Protein AF-A0A1J5PZE8-F1 (afdb_monomer)

Mean predicted aligned error: 8.24 Å

Structure (mmCIF, N/CA/C/O backbone):
data_AF-A0A1J5PZE8-F1
#
_entry.id   AF-A0A1J5PZE8-F1
#
loop_
_atom_site.group_PDB
_atom_site.id
_atom_site.type_symbol
_atom_site.label_atom_id
_atom_site.label_alt_id
_atom_site.label_comp_id
_atom_site.label_asym_id
_atom_site.label_entity_id
_atom_site.label_seq_id
_atom_site.pdbx_PDB_ins_code
_atom_site.Cartn_x
_atom_site.Cartn_y
_atom_site.Cartn_z
_atom_site.occupancy
_atom_site.B_iso_or_equiv
_atom_site.auth_seq_id
_atom_site.auth_comp_id
_atom_site.auth_asym_id
_atom_site.auth_atom_id
_atom_site.pdbx_PDB_model_num
ATOM 1 N N . MET A 1 1 ? 16.716 1.222 0.181 1.00 62.28 1 MET A N 1
ATOM 2 C CA . MET A 1 1 ? 16.016 2.113 1.130 1.00 62.28 1 MET A CA 1
ATOM 3 C C . MET A 1 1 ? 14.532 1.882 0.918 1.00 62.28 1 MET A C 1
ATOM 5 O O . MET A 1 1 ? 14.122 1.893 -0.235 1.00 62.28 1 MET A O 1
ATOM 9 N N . SER A 1 2 ? 13.775 1.594 1.975 1.00 76.25 2 SER A N 1
ATOM 10 C CA . SER A 1 2 ? 12.338 1.295 1.888 1.00 76.25 2 SER A CA 1
ATOM 11 C C . SER A 1 2 ? 11.537 2.485 2.402 1.00 76.25 2 SER A C 1
ATOM 13 O O . SER A 1 2 ? 11.963 3.134 3.356 1.00 76.25 2 SER A O 1
ATOM 15 N N . ASN A 1 3 ? 10.394 2.771 1.785 1.00 87.19 3 ASN A N 1
ATOM 16 C CA . ASN A 1 3 ? 9.458 3.789 2.250 1.00 87.19 3 ASN A CA 1
ATOM 17 C C . ASN A 1 3 ? 8.123 3.146 2.635 1.00 87.19 3 ASN A C 1
ATOM 19 O O . ASN A 1 3 ? 7.750 2.108 2.094 1.00 87.19 3 ASN A O 1
ATOM 23 N N . LEU A 1 4 ? 7.397 3.803 3.536 1.00 90.88 4 LEU A N 1
ATOM 24 C CA . LEU A 1 4 ? 6.051 3.418 3.941 1.00 90.88 4 LEU A CA 1
ATOM 25 C C . LEU A 1 4 ? 5.205 4.684 4.078 1.00 90.88 4 LEU A C 1
ATOM 27 O O . LEU A 1 4 ? 5.630 5.640 4.724 1.00 90.88 4 LEU A O 1
ATOM 31 N N . THR A 1 5 ? 4.040 4.709 3.434 1.00 92.50 5 THR A N 1
ATOM 32 C CA . THR A 1 5 ? 3.089 5.827 3.489 1.00 92.50 5 THR A CA 1
ATOM 33 C C . THR A 1 5 ? 1.678 5.289 3.693 1.00 92.50 5 THR A C 1
ATOM 35 O O . THR A 1 5 ? 1.361 4.185 3.257 1.00 92.50 5 THR A O 1
ATOM 38 N N . VAL A 1 6 ? 0.839 6.064 4.381 1.00 93.94 6 VAL A N 1
ATOM 39 C CA . VAL A 1 6 ? -0.564 5.728 4.655 1.00 93.94 6 VAL A CA 1
ATOM 40 C C . VAL A 1 6 ? -1.441 6.802 4.027 1.00 93.94 6 VAL A C 1
ATOM 42 O O . VAL A 1 6 ? -1.108 7.985 4.089 1.00 93.94 6 VAL A O 1
ATOM 45 N N . TRP A 1 7 ? -2.545 6.380 3.415 1.00 94.38 7 TRP A N 1
ATOM 46 C CA . TRP A 1 7 ? -3.460 7.240 2.671 1.00 94.38 7 TRP A CA 1
ATOM 47 C C . TRP A 1 7 ? -4.895 6.997 3.123 1.00 94.38 7 TRP A C 1
ATOM 49 O O . TRP A 1 7 ? -5.272 5.864 3.408 1.00 94.38 7 TRP A O 1
ATOM 59 N N . GLU A 1 8 ? -5.698 8.059 3.155 1.00 91.06 8 GLU A N 1
ATOM 60 C CA . GLU A 1 8 ? -7.110 7.988 3.553 1.00 91.06 8 GLU A CA 1
ATOM 61 C C . GLU A 1 8 ? -7.983 7.258 2.524 1.00 91.06 8 GLU A C 1
ATOM 63 O O . GLU A 1 8 ? -9.016 6.694 2.876 1.00 91.06 8 GLU A O 1
ATOM 68 N N . SER A 1 9 ? -7.596 7.280 1.244 1.00 90.06 9 SER A N 1
ATOM 69 C CA . SER A 1 9 ? -8.355 6.640 0.170 1.00 90.06 9 SER A CA 1
ATOM 70 C C . SER A 1 9 ? -7.474 6.276 -1.025 1.00 90.06 9 SER A C 1
ATOM 72 O O . SER A 1 9 ? -6.400 6.845 -1.234 1.00 90.06 9 SER A O 1
ATOM 74 N N . VAL A 1 10 ? -7.974 5.367 -1.864 1.00 88.38 10 VAL A N 1
ATOM 75 C CA . VAL A 1 10 ? -7.343 5.023 -3.148 1.00 88.38 10 VAL A CA 1
ATOM 76 C C . VAL A 1 10 ? -7.296 6.233 -4.078 1.00 88.38 10 VAL A C 1
ATOM 78 O O . VAL A 1 10 ? -6.292 6.440 -4.752 1.00 88.38 10 VAL A O 1
ATOM 81 N N . ALA A 1 11 ? -8.345 7.059 -4.086 1.00 87.00 11 ALA A N 1
ATOM 82 C CA . ALA A 1 11 ? -8.429 8.225 -4.959 1.00 87.00 11 ALA A CA 1
ATOM 83 C C . ALA A 1 11 ? -7.331 9.258 -4.655 1.00 87.00 11 ALA A C 1
ATOM 85 O O . ALA A 1 11 ? -6.687 9.757 -5.577 1.00 87.00 11 ALA A O 1
ATOM 86 N N . THR A 1 12 ? -7.076 9.540 -3.373 1.00 88.81 12 THR A N 1
ATOM 87 C CA . THR A 1 12 ? -6.042 10.505 -2.963 1.00 88.81 12 THR A CA 1
ATOM 88 C C . THR A 1 12 ? -4.631 9.988 -3.229 1.00 88.81 12 THR A C 1
ATOM 90 O O . THR A 1 12 ? -3.779 10.747 -3.695 1.00 88.81 12 THR A O 1
ATOM 93 N N . LEU A 1 13 ? -4.390 8.690 -3.018 1.00 89.06 13 LEU A N 1
ATOM 94 C CA . LEU A 1 13 ? -3.145 8.047 -3.439 1.00 89.06 13 LEU A CA 1
ATOM 95 C C . LEU A 1 13 ? -2.968 8.156 -4.960 1.00 89.06 13 LEU A C 1
ATOM 97 O O . LEU A 1 13 ? -1.917 8.576 -5.435 1.00 89.06 13 LEU A O 1
ATOM 101 N N . GLU A 1 14 ? -3.989 7.801 -5.734 1.00 83.62 14 GLU A N 1
ATOM 102 C CA . GLU A 1 14 ? -3.933 7.791 -7.192 1.00 83.62 14 GLU A CA 1
ATOM 103 C C . GLU A 1 14 ? -3.666 9.185 -7.784 1.00 83.62 14 GLU A C 1
ATOM 105 O O . GLU A 1 14 ? -2.840 9.335 -8.691 1.00 83.62 14 GLU A O 1
ATOM 110 N N . GLU A 1 15 ? -4.312 10.216 -7.238 1.00 84.88 15 GLU A N 1
ATOM 111 C CA . GLU A 1 15 ? -4.052 11.609 -7.590 1.00 84.88 15 GLU A CA 1
ATOM 112 C C . GLU A 1 15 ? -2.599 11.997 -7.292 1.00 84.88 15 GLU A C 1
ATOM 114 O O . GLU A 1 15 ? -1.925 12.566 -8.155 1.00 84.88 15 GLU A O 1
ATOM 119 N N . PHE A 1 16 ? -2.080 11.625 -6.119 1.00 82.25 16 PHE A N 1
ATOM 120 C CA . PHE A 1 16 ? -0.688 11.882 -5.772 1.00 82.25 16 PHE A CA 1
ATOM 121 C C . PHE A 1 16 ? 0.282 11.209 -6.747 1.00 82.25 16 PHE A C 1
ATOM 123 O O . PHE A 1 16 ? 1.184 11.873 -7.263 1.00 82.25 16 PHE A O 1
ATOM 130 N N . VAL A 1 17 ? 0.107 9.917 -7.046 1.00 79.00 17 VAL A N 1
ATOM 131 C CA . VAL A 1 17 ? 1.065 9.209 -7.907 1.00 79.00 17 VAL A CA 1
ATOM 132 C C . VAL A 1 17 ? 1.005 9.725 -9.352 1.00 79.00 17 VAL A C 1
ATOM 134 O O . VAL A 1 17 ? 2.052 9.891 -9.980 1.00 79.00 17 VAL A O 1
ATOM 137 N N . TRP A 1 18 ? -0.183 10.035 -9.889 1.00 73.31 18 TRP A N 1
ATOM 138 C CA . TRP A 1 18 ? -0.346 10.330 -11.324 1.00 73.31 18 TRP A CA 1
ATOM 139 C C . TRP A 1 18 ? -0.444 11.796 -11.718 1.00 73.31 18 TRP A C 1
ATOM 141 O O . TRP A 1 18 ? -0.185 12.102 -12.892 1.00 73.31 18 TRP A O 1
ATOM 151 N N . ASN A 1 19 ? -0.795 12.687 -10.793 1.00 74.06 19 ASN A N 1
ATOM 152 C CA . ASN A 1 19 ? -0.950 14.115 -11.073 1.00 74.06 19 ASN A CA 1
ATOM 153 C C . ASN A 1 19 ? 0.152 14.978 -10.446 1.00 74.06 19 ASN A C 1
ATOM 155 O O . ASN A 1 19 ? 0.152 16.191 -10.641 1.00 74.06 19 ASN A O 1
ATOM 159 N N . THR A 1 20 ? 1.125 14.378 -9.754 1.00 75.31 20 THR A N 1
ATOM 160 C CA . THR A 1 20 ? 2.298 15.097 -9.233 1.00 75.31 20 THR A CA 1
ATOM 161 C C . THR A 1 20 ? 3.588 14.683 -9.941 1.00 75.31 20 THR A C 1
ATOM 163 O O . THR A 1 20 ? 3.608 13.797 -10.799 1.00 75.31 20 THR A O 1
ATOM 166 N N . VAL A 1 21 ? 4.703 15.304 -9.543 1.00 65.38 21 VAL A N 1
ATOM 167 C CA . VAL A 1 21 ? 6.056 14.950 -10.000 1.00 65.38 21 VAL A CA 1
ATOM 168 C C . VAL A 1 21 ? 6.401 13.467 -9.775 1.00 65.38 21 VAL A C 1
ATOM 170 O O . VAL A 1 21 ? 7.247 12.937 -10.490 1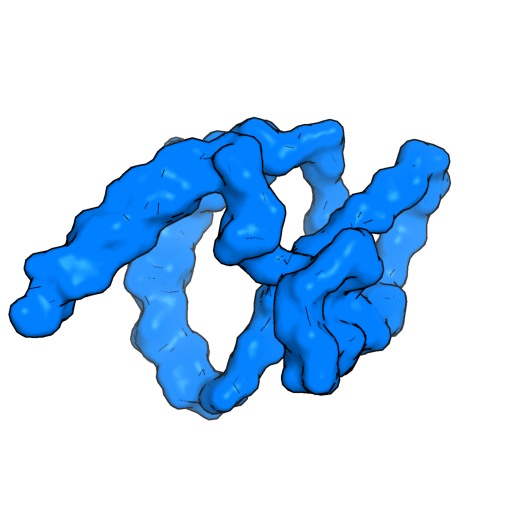.00 65.38 21 VAL A O 1
ATOM 173 N N . HIS A 1 22 ? 5.710 12.763 -8.860 1.00 66.06 22 HIS A N 1
ATOM 174 C CA . HIS A 1 22 ? 5.860 11.311 -8.671 1.00 66.06 22 HIS A CA 1
ATOM 175 C C . HIS A 1 22 ? 5.586 10.498 -9.941 1.00 66.06 22 HIS A C 1
ATOM 177 O O . HIS A 1 22 ? 6.180 9.434 -10.124 1.00 66.06 22 HIS A O 1
ATOM 183 N N . ARG A 1 23 ? 4.778 11.029 -10.864 1.00 66.94 23 ARG A N 1
ATOM 184 C CA . ARG A 1 23 ? 4.527 10.409 -12.164 1.00 66.94 23 ARG A CA 1
ATOM 185 C C . ARG A 1 23 ? 5.819 10.172 -12.947 1.00 66.94 23 ARG A C 1
ATOM 187 O O . ARG A 1 23 ? 6.011 9.082 -13.473 1.00 66.94 23 ARG A O 1
ATOM 194 N N . ALA A 1 24 ? 6.712 11.163 -12.993 1.00 62.84 24 ALA A N 1
ATOM 195 C CA . ALA A 1 24 ? 7.959 11.074 -13.754 1.00 62.84 24 ALA A CA 1
ATOM 196 C C . ALA A 1 24 ? 8.900 9.990 -13.199 1.00 62.84 24 ALA A C 1
ATOM 198 O O . ALA A 1 24 ? 9.607 9.334 -13.960 1.00 62.84 24 ALA A O 1
ATOM 199 N N . PHE A 1 25 ? 8.875 9.763 -11.883 1.00 65.38 25 PHE A N 1
ATOM 200 C CA . PHE A 1 25 ? 9.624 8.677 -11.244 1.00 65.38 25 PHE A CA 1
ATOM 201 C C . PHE A 1 25 ? 9.019 7.307 -11.555 1.00 65.38 25 PHE A C 1
ATOM 203 O O . PHE A 1 25 ? 9.751 6.342 -11.764 1.00 65.38 25 PHE A O 1
ATOM 210 N N . TYR A 1 26 ? 7.689 7.219 -11.615 1.00 67.12 26 TYR A N 1
ATOM 211 C CA . TYR A 1 26 ? 7.004 5.961 -11.889 1.00 67.12 26 TYR A CA 1
ATOM 212 C C . TYR A 1 26 ? 7.064 5.555 -13.367 1.00 67.12 26 TYR A C 1
ATOM 214 O O . TYR A 1 26 ? 7.212 4.376 -13.662 1.00 67.12 26 TYR A O 1
ATOM 222 N N . GLU A 1 27 ? 6.983 6.496 -14.311 1.00 68.00 27 GLU A N 1
ATOM 223 C CA . GLU A 1 27 ? 7.117 6.201 -15.750 1.00 68.00 27 GLU A CA 1
ATOM 224 C C . GLU A 1 27 ? 8.527 5.712 -16.092 1.00 68.00 27 GLU A C 1
ATOM 226 O O . GLU A 1 27 ? 8.692 4.759 -16.848 1.00 68.00 27 GLU A O 1
ATOM 231 N N . ARG A 1 28 ? 9.543 6.287 -15.444 1.00 64.19 28 ARG A N 1
ATOM 232 C CA . ARG A 1 28 ? 10.944 5.876 -15.584 1.00 64.19 28 ARG A CA 1
ATOM 233 C C . ARG A 1 28 ? 11.316 4.687 -14.705 1.00 64.19 28 ARG A C 1
ATOM 235 O O . ARG A 1 28 ? 12.486 4.329 -14.634 1.00 64.19 28 ARG A O 1
ATOM 242 N N . ARG A 1 29 ? 10.352 4.043 -14.031 1.00 62.84 29 ARG A N 1
ATOM 243 C CA . ARG A 1 29 ? 10.636 2.919 -13.126 1.00 62.84 29 ARG A CA 1
ATOM 244 C C . ARG A 1 29 ? 11.381 1.789 -13.837 1.00 62.84 29 ARG A C 1
ATOM 246 O O . ARG A 1 29 ? 12.254 1.191 -13.233 1.00 62.84 29 ARG A O 1
ATOM 253 N N . ALA A 1 30 ? 11.115 1.522 -15.115 1.00 59.47 30 ALA A N 1
ATOM 254 C CA . ALA A 1 30 ? 11.841 0.481 -15.847 1.00 59.47 30 ALA A CA 1
ATOM 255 C C . ALA A 1 30 ? 13.369 0.712 -15.826 1.00 59.47 30 ALA A C 1
ATOM 257 O O . ALA A 1 30 ? 14.117 -0.231 -15.602 1.00 59.47 30 ALA A O 1
ATOM 258 N N . GLU A 1 31 ? 13.820 1.971 -15.892 1.00 58.69 31 GLU A N 1
ATOM 259 C CA . GLU A 1 31 ? 15.244 2.352 -15.897 1.00 58.69 31 GLU A CA 1
ATOM 260 C C . GLU A 1 31 ? 15.970 2.079 -14.564 1.00 58.69 31 GLU A C 1
ATOM 262 O O . GLU A 1 31 ? 17.193 1.972 -14.536 1.00 58.69 31 GLU A O 1
ATOM 267 N N . TRP A 1 32 ? 15.237 1.968 -13.452 1.00 52.34 32 TRP A N 1
ATOM 268 C CA . TRP A 1 32 ? 15.804 1.762 -12.108 1.00 52.34 32 TRP A CA 1
ATOM 269 C C . TRP A 1 32 ? 15.398 0.415 -11.490 1.00 52.34 32 TRP A C 1
ATOM 271 O O . TRP A 1 32 ? 16.059 -0.068 -10.572 1.00 52.34 32 TRP A O 1
ATOM 281 N N . PHE A 1 33 ? 14.315 -0.196 -11.984 1.00 52.41 33 PHE A N 1
ATOM 282 C CA . PHE A 1 33 ? 13.713 -1.421 -11.452 1.00 52.41 33 PHE A CA 1
ATOM 283 C C . PHE A 1 33 ? 13.974 -2.666 -12.319 1.00 52.41 33 PHE A C 1
ATOM 285 O O . PHE A 1 33 ? 13.758 -3.770 -11.817 1.00 52.41 33 PHE A O 1
ATOM 292 N N . GLU A 1 34 ? 14.500 -2.540 -13.550 1.00 46.47 34 GLU A N 1
ATOM 293 C CA . GLU A 1 34 ? 15.010 -3.692 -14.330 1.00 46.47 34 GLU A CA 1
ATOM 294 C C . GLU A 1 34 ? 16.052 -4.509 -13.546 1.00 46.47 34 GLU A C 1
ATOM 296 O O . GLU A 1 34 ? 16.139 -5.725 -13.692 1.00 46.47 34 GLU A O 1
ATOM 301 N N . VAL A 1 35 ? 16.783 -3.867 -12.631 1.00 46.34 35 VAL A N 1
ATOM 302 C CA . VAL A 1 35 ? 17.821 -4.508 -11.807 1.00 46.34 35 VAL A CA 1
ATOM 303 C C . VAL A 1 35 ? 17.243 -5.465 -10.750 1.00 46.34 35 VAL A C 1
ATOM 305 O O . VAL A 1 35 ? 17.979 -6.259 -10.170 1.00 46.34 35 VAL A O 1
ATOM 308 N N . LEU A 1 36 ? 15.935 -5.429 -10.477 1.00 47.28 36 LEU A N 1
ATOM 309 C CA . LEU A 1 36 ? 15.394 -5.983 -9.237 1.00 47.28 36 LEU A CA 1
ATOM 310 C C . LEU A 1 36 ? 14.445 -7.182 -9.373 1.00 47.28 36 LEU A C 1
ATOM 312 O O . LEU A 1 36 ? 14.148 -7.802 -8.355 1.00 47.28 36 LEU A O 1
ATOM 316 N N . GLY A 1 37 ? 14.031 -7.568 -10.587 1.00 51.59 37 GLY A N 1
ATOM 317 C CA . GLY A 1 37 ? 13.460 -8.888 -10.938 1.00 51.59 37 GLY A CA 1
ATOM 318 C C . GLY A 1 37 ? 12.206 -9.391 -10.188 1.00 51.59 37 GLY A C 1
ATOM 319 O O . GLY A 1 37 ? 11.597 -10.369 -10.615 1.00 51.59 37 GLY A O 1
ATOM 320 N N . LYS A 1 38 ? 11.794 -8.763 -9.082 1.00 57.91 38 LYS A N 1
ATOM 321 C CA . LYS A 1 38 ? 10.688 -9.151 -8.201 1.00 57.91 38 LYS A CA 1
ATOM 322 C C . LYS A 1 38 ? 9.853 -7.921 -7.860 1.00 57.91 38 LYS A C 1
ATOM 324 O O . LYS A 1 38 ? 10.379 -6.826 -7.689 1.00 57.91 38 LYS A O 1
ATOM 329 N N . MET A 1 39 ? 8.543 -8.115 -7.700 1.00 63.28 39 MET A N 1
ATOM 330 C CA . MET A 1 39 ? 7.638 -7.066 -7.217 1.00 63.28 39 MET A CA 1
ATOM 331 C C . MET A 1 39 ? 8.157 -6.503 -5.882 1.00 63.28 39 MET A C 1
ATOM 333 O O . MET A 1 39 ? 8.457 -7.271 -4.963 1.00 63.28 39 MET A O 1
ATOM 337 N N . HIS A 1 40 ? 8.290 -5.177 -5.788 1.00 78.75 40 HIS A N 1
ATOM 338 C CA . HIS A 1 40 ? 8.771 -4.433 -4.607 1.00 78.75 40 HIS A CA 1
ATOM 339 C C . HIS A 1 40 ? 7.760 -3.408 -4.093 1.00 78.75 40 HIS A C 1
ATOM 341 O O . HIS A 1 40 ? 8.100 -2.506 -3.334 1.00 78.75 40 HIS A O 1
ATOM 347 N N . PHE A 1 41 ? 6.520 -3.535 -4.541 1.00 87.25 41 PHE A N 1
ATOM 348 C CA . P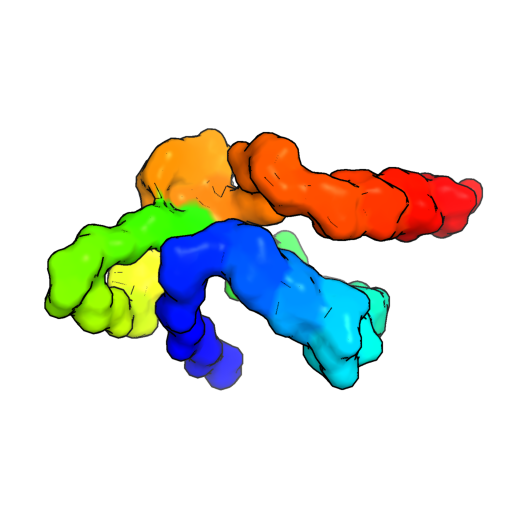HE A 1 41 ? 5.433 -2.643 -4.202 1.00 87.25 41 PHE A CA 1
ATOM 349 C C . PHE A 1 41 ? 4.258 -3.492 -3.743 1.00 87.25 41 PHE A C 1
ATOM 351 O O . PHE A 1 41 ? 3.897 -4.456 -4.417 1.00 87.25 41 PHE A O 1
ATOM 358 N N . VAL A 1 42 ? 3.692 -3.134 -2.600 1.00 91.94 42 VAL A N 1
ATOM 359 C CA . VAL A 1 42 ? 2.511 -3.773 -2.033 1.00 91.94 42 VAL A CA 1
ATOM 360 C C . VAL A 1 42 ? 1.654 -2.703 -1.378 1.00 91.94 42 VAL A C 1
ATOM 362 O O . VAL A 1 42 ? 2.165 -1.741 -0.806 1.00 91.94 42 VAL A O 1
ATOM 365 N N . MET A 1 43 ? 0.348 -2.880 -1.482 1.00 94.75 43 MET A N 1
ATOM 366 C CA . MET A 1 43 ? -0.666 -2.117 -0.779 1.00 94.75 43 MET A CA 1
ATOM 367 C C . MET A 1 43 ? -1.520 -3.084 0.034 1.00 94.75 43 MET A C 1
ATOM 369 O O . MET A 1 43 ? -1.652 -4.262 -0.300 1.00 94.75 43 MET A O 1
ATOM 373 N N . TRP A 1 44 ? -2.073 -2.585 1.129 1.00 96.00 44 TRP A N 1
ATOM 374 C CA . TRP A 1 44 ? -3.039 -3.291 1.957 1.00 96.00 44 TRP A CA 1
ATOM 375 C C . TRP A 1 44 ? -3.857 -2.263 2.735 1.00 96.00 44 TRP A C 1
ATOM 377 O O . TRP A 1 44 ? -3.441 -1.112 2.897 1.00 96.00 44 TRP A O 1
ATOM 387 N N . TRP A 1 45 ? -5.022 -2.670 3.224 1.00 95.62 45 TRP A N 1
ATOM 388 C CA . TRP A 1 45 ? -5.846 -1.808 4.061 1.00 95.62 45 TRP A CA 1
ATOM 389 C C . TRP A 1 45 ? -5.280 -1.724 5.477 1.00 95.62 45 TRP A C 1
ATOM 391 O O . TRP A 1 45 ? -5.013 -2.741 6.118 1.00 95.62 45 TRP A O 1
ATOM 401 N N . VAL A 1 46 ? -5.118 -0.498 5.968 1.00 95.44 46 VAL A N 1
ATOM 402 C CA . VAL A 1 46 ? -4.637 -0.211 7.320 1.00 95.44 46 VAL A CA 1
ATOM 403 C C . VAL A 1 46 ? -5.839 0.160 8.195 1.00 95.44 46 VAL A C 1
ATOM 405 O O . VAL A 1 46 ? -6.584 1.071 7.827 1.00 95.44 46 VAL A O 1
ATOM 408 N N . PRO A 1 47 ? -6.064 -0.515 9.338 1.00 94.00 47 PRO A N 1
ATOM 409 C CA . PRO A 1 47 ? -7.129 -0.142 10.264 1.00 94.00 47 PRO A CA 1
ATOM 410 C C . PRO A 1 47 ? -6.979 1.296 10.771 1.00 94.00 47 PRO A C 1
ATOM 412 O O . PRO A 1 47 ? -5.870 1.777 11.002 1.00 94.00 47 PRO A O 1
ATOM 415 N N . VAL A 1 48 ? -8.102 1.978 11.005 1.00 93.12 48 VAL A N 1
ATOM 416 C CA . VAL A 1 48 ? -8.094 3.341 11.556 1.00 93.12 48 VAL A CA 1
ATOM 417 C C . VAL A 1 48 ? -7.380 3.358 12.911 1.00 93.12 48 VAL A C 1
ATOM 419 O O . VAL A 1 48 ? -7.701 2.572 13.800 1.00 93.12 48 VAL A O 1
ATOM 422 N N . GLY A 1 49 ? -6.416 4.269 13.063 1.00 93.56 49 GLY A N 1
ATOM 423 C CA . GLY A 1 49 ? -5.601 4.403 14.275 1.00 93.56 49 GLY A CA 1
ATOM 424 C C . GLY A 1 49 ? -4.408 3.445 14.356 1.00 93.56 49 GLY A C 1
ATOM 425 O O . GLY A 1 49 ? -3.614 3.570 15.285 1.00 93.56 49 GLY A O 1
ATOM 426 N N . HIS A 1 50 ? -4.243 2.530 13.394 1.00 95.69 50 HIS A N 1
ATOM 427 C CA . HIS A 1 50 ? -3.052 1.687 13.301 1.00 95.69 50 HIS A CA 1
ATOM 428 C C . HIS A 1 50 ? -1.931 2.417 12.565 1.00 95.69 50 HIS A C 1
ATOM 430 O O . HIS A 1 50 ? -2.135 2.945 11.470 1.00 95.69 50 HIS A O 1
ATOM 436 N N . GLN A 1 51 ? -0.733 2.416 13.147 1.00 95.69 51 GLN A N 1
ATOM 437 C CA . GLN A 1 51 ? 0.474 2.885 12.478 1.00 95.69 51 GLN A CA 1
ATOM 438 C C . GLN A 1 51 ? 1.264 1.665 11.995 1.00 95.69 51 GLN A C 1
ATOM 440 O O . GLN A 1 51 ? 1.846 0.966 12.827 1.00 95.69 51 GLN A O 1
ATOM 445 N N . PRO A 1 52 ? 1.301 1.400 10.678 1.00 96.12 52 PRO A N 1
ATOM 446 C CA . PRO A 1 52 ? 1.952 0.210 10.175 1.00 96.12 52 PRO A CA 1
ATOM 447 C C . PRO A 1 52 ? 3.471 0.298 10.304 1.00 96.12 52 PRO A C 1
ATOM 449 O O . PRO A 1 52 ? 4.057 1.387 10.287 1.00 96.12 52 PRO A O 1
ATOM 452 N N . THR A 1 53 ? 4.113 -0.863 10.387 1.00 96.12 53 THR A N 1
ATOM 453 C CA . THR A 1 53 ? 5.576 -0.968 10.441 1.00 96.12 53 THR A CA 1
ATOM 454 C C . THR A 1 53 ? 6.162 -1.422 9.106 1.00 96.12 53 THR A C 1
ATOM 456 O O . THR A 1 53 ? 5.471 -1.935 8.224 1.00 96.12 53 THR A O 1
ATOM 459 N N . LEU A 1 54 ? 7.475 -1.234 8.942 1.00 93.31 54 LEU A N 1
ATOM 460 C CA . LEU A 1 54 ? 8.181 -1.769 7.777 1.00 93.31 54 LEU A CA 1
ATOM 46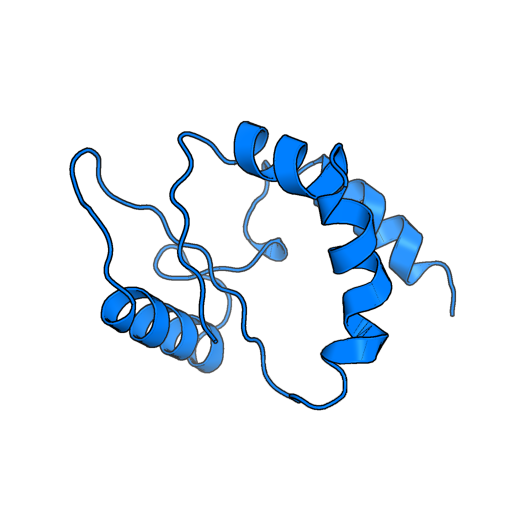1 C C . LEU A 1 54 ? 8.166 -3.302 7.752 1.00 93.31 54 LEU A C 1
ATOM 463 O O . LEU A 1 54 ? 8.070 -3.869 6.667 1.00 93.31 54 LEU A O 1
ATOM 467 N N . ASP A 1 55 ? 8.211 -3.952 8.916 1.00 94.75 55 ASP A N 1
ATOM 468 C C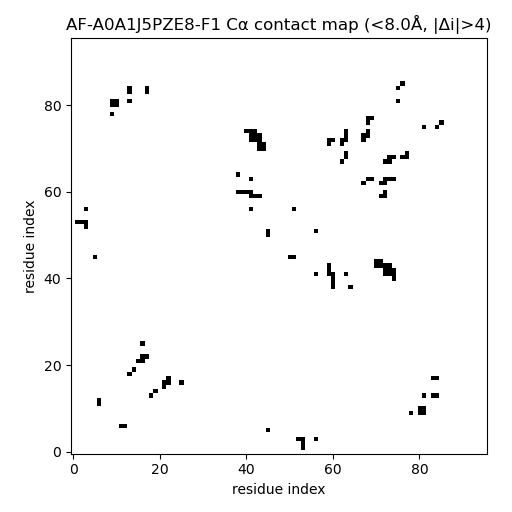A . ASP A 1 55 ? 8.164 -5.413 9.019 1.00 94.75 55 ASP A CA 1
ATOM 469 C C . ASP A 1 55 ? 6.813 -5.951 8.536 1.00 94.75 55 ASP A C 1
ATOM 471 O O . ASP A 1 55 ? 6.781 -6.857 7.705 1.00 94.75 55 ASP A O 1
ATOM 475 N N . GLU A 1 56 ? 5.704 -5.311 8.928 1.00 96.00 56 GLU A N 1
ATOM 476 C CA . GLU A 1 56 ? 4.380 -5.627 8.377 1.00 96.00 56 GLU A CA 1
ATOM 477 C C . GLU A 1 56 ? 4.363 -5.457 6.853 1.00 96.00 56 GLU A C 1
ATOM 479 O O . GLU A 1 56 ? 3.860 -6.317 6.136 1.00 96.00 56 GLU A O 1
ATOM 484 N N . GLY A 1 57 ? 4.952 -4.379 6.325 1.00 94.00 57 GLY A N 1
ATOM 485 C CA . GLY A 1 57 ? 5.044 -4.168 4.879 1.00 94.00 57 GLY A CA 1
ATOM 486 C C . GLY A 1 57 ? 5.816 -5.273 4.149 1.00 94.00 57 GLY A C 1
ATOM 487 O O . GLY A 1 57 ? 5.422 -5.680 3.055 1.00 94.00 57 GLY A O 1
ATOM 488 N N . LEU A 1 58 ? 6.888 -5.794 4.753 1.00 92.81 58 LEU A N 1
ATOM 489 C CA . LEU A 1 58 ? 7.652 -6.917 4.206 1.00 92.81 58 LEU A CA 1
ATOM 490 C C . LEU A 1 58 ? 6.839 -8.215 4.223 1.00 92.81 58 LEU A C 1
ATOM 492 O O . LEU A 1 58 ? 6.815 -8.920 3.216 1.00 92.81 58 LEU A O 1
ATOM 496 N N . GLU A 1 59 ? 6.120 -8.500 5.309 1.00 95.12 59 GLU A N 1
ATOM 497 C CA . GLU A 1 59 ? 5.220 -9.657 5.385 1.00 95.12 59 GLU A CA 1
ATOM 498 C C . GLU A 1 59 ? 4.131 -9.598 4.306 1.00 95.12 59 GLU A C 1
ATOM 500 O O . GLU A 1 59 ? 3.875 -10.582 3.610 1.00 95.12 59 GLU A O 1
ATOM 505 N N . ARG A 1 60 ? 3.530 -8.421 4.101 1.00 95.62 60 ARG A N 1
ATOM 506 C CA . ARG A 1 60 ? 2.519 -8.194 3.054 1.00 95.62 60 ARG A CA 1
ATOM 507 C C . ARG A 1 60 ? 3.109 -8.396 1.663 1.00 95.62 60 ARG A C 1
ATOM 509 O O . ARG A 1 60 ? 2.464 -8.991 0.802 1.00 95.62 60 ARG A O 1
ATOM 516 N N . LEU A 1 61 ? 4.340 -7.941 1.439 1.00 92.75 61 LEU A N 1
ATOM 517 C CA .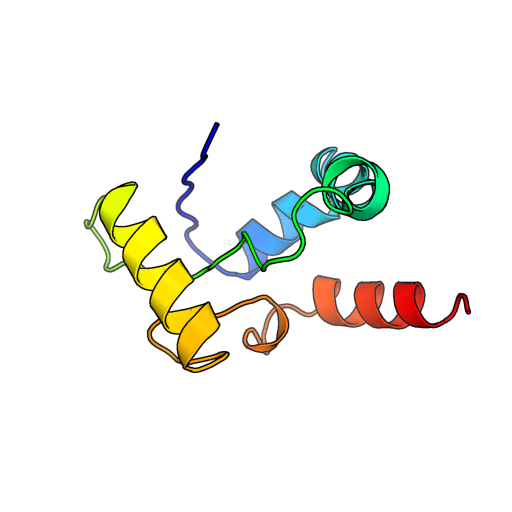 LEU A 1 61 ? 5.020 -8.122 0.160 1.00 92.75 61 LEU A CA 1
ATOM 518 C C . LEU A 1 61 ? 5.283 -9.602 -0.141 1.00 92.75 61 LEU A C 1
ATOM 520 O O . LEU A 1 61 ? 5.096 -10.033 -1.279 1.00 92.75 61 LEU A O 1
ATOM 524 N N . GLU A 1 62 ? 5.686 -10.385 0.859 1.00 92.88 62 GLU A N 1
ATOM 525 C CA . GLU A 1 62 ? 5.847 -11.834 0.704 1.00 92.88 62 GLU A CA 1
ATOM 526 C C . GLU A 1 62 ? 4.506 -12.535 0.452 1.00 92.88 62 GLU A C 1
ATOM 528 O O . GLU A 1 62 ? 4.431 -13.397 -0.424 1.00 92.88 62 GLU A O 1
ATOM 533 N N . LEU A 1 63 ? 3.424 -12.115 1.120 1.00 94.12 63 LEU A N 1
ATOM 534 C CA . LEU A 1 63 ? 2.073 -12.621 0.842 1.00 94.12 63 LEU A CA 1
ATOM 535 C C . LEU A 1 63 ? 1.651 -12.370 -0.610 1.00 94.12 63 LEU A C 1
ATOM 537 O O . LEU A 1 63 ? 1.165 -13.291 -1.266 1.00 94.12 63 LEU A O 1
ATOM 541 N N . LEU A 1 64 ? 1.885 -11.162 -1.128 1.00 92.25 64 LEU A N 1
ATOM 542 C CA . LEU A 1 64 ? 1.596 -10.816 -2.522 1.00 92.25 64 LEU A CA 1
ATOM 543 C C . LEU A 1 64 ? 2.424 -11.658 -3.503 1.00 92.25 64 LEU A C 1
ATOM 545 O O . LEU A 1 64 ? 1.917 -12.119 -4.521 1.00 92.25 64 LEU A O 1
ATOM 549 N N . ARG A 1 65 ? 3.706 -11.887 -3.203 1.00 89.44 65 ARG A N 1
ATOM 550 C CA . ARG A 1 65 ? 4.587 -12.711 -4.046 1.00 89.44 65 ARG A CA 1
ATOM 551 C C . ARG A 1 65 ? 4.169 -14.176 -4.073 1.00 89.44 65 ARG A C 1
ATOM 553 O O . ARG A 1 65 ? 4.293 -14.811 -5.116 1.00 89.44 65 ARG A O 1
ATOM 560 N N . ALA A 1 66 ? 3.722 -14.704 -2.937 1.00 91.94 66 ALA A N 1
ATOM 561 C CA . ALA A 1 66 ? 3.330 -16.100 -2.804 1.00 91.94 66 ALA A CA 1
ATOM 562 C C . ALA A 1 66 ? 1.949 -16.380 -3.408 1.00 91.94 66 ALA A C 1
ATOM 564 O O . ALA A 1 66 ? 1.764 -17.412 -4.048 1.00 91.94 66 ALA A O 1
ATOM 565 N N . ASN A 1 67 ? 0.994 -15.466 -3.212 1.00 91.81 67 ASN 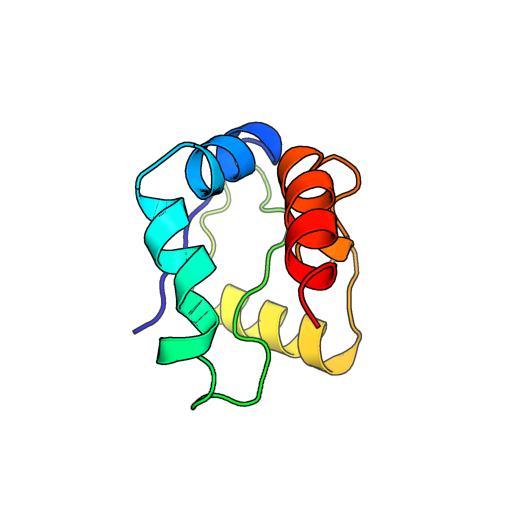A N 1
ATOM 566 C CA . ASN A 1 67 ? -0.423 -15.731 -3.469 1.00 91.81 67 ASN A CA 1
ATOM 567 C C . ASN A 1 67 ? -1.022 -14.885 -4.600 1.00 91.81 67 ASN A C 1
ATOM 569 O O . ASN A 1 67 ? -2.144 -15.153 -5.024 1.00 91.81 67 ASN A O 1
ATOM 573 N N . GLY A 1 68 ? -0.303 -13.875 -5.091 1.00 90.00 68 GLY A N 1
ATOM 574 C CA . GLY A 1 68 ? -0.881 -12.847 -5.951 1.00 90.00 68 GLY A CA 1
ATOM 575 C C . GLY A 1 68 ? -1.784 -11.887 -5.171 1.00 90.00 68 GLY A C 1
ATOM 576 O O . GLY A 1 68 ? -1.713 -11.795 -3.943 1.00 90.00 68 GLY A O 1
ATOM 577 N N . ASP A 1 69 ? -2.603 -11.131 -5.901 1.00 93.06 69 ASP A N 1
ATOM 578 C CA . ASP A 1 69 ? -3.488 -10.124 -5.313 1.00 93.06 69 ASP A CA 1
ATOM 579 C C . ASP A 1 69 ? -4.561 -10.762 -4.412 1.00 93.06 69 ASP A C 1
ATOM 581 O O . ASP A 1 69 ? -5.237 -11.719 -4.792 1.00 93.06 69 ASP A O 1
ATOM 585 N N . SER A 1 70 ? -4.744 -10.197 -3.218 1.00 93.00 70 SER A N 1
ATOM 586 C CA . SER A 1 70 ? -5.754 -10.607 -2.235 1.00 93.00 70 SER A CA 1
ATOM 587 C C . SER A 1 70 ? -6.123 -9.441 -1.319 1.00 93.00 70 SER A C 1
ATOM 589 O O . SER A 1 70 ? -5.363 -8.486 -1.216 1.00 93.00 70 SER A O 1
ATOM 591 N N . ASP A 1 71 ? -7.212 -9.545 -0.551 1.00 91.38 71 ASP A N 1
ATOM 592 C CA . ASP A 1 71 ? -7.577 -8.532 0.460 1.00 91.38 71 ASP A CA 1
ATOM 593 C C . ASP A 1 71 ? -6.467 -8.252 1.487 1.00 91.38 71 ASP A C 1
ATOM 595 O O . ASP A 1 71 ? -6.387 -7.163 2.059 1.00 91.38 71 ASP A O 1
ATOM 599 N N . ALA A 1 72 ? -5.601 -9.239 1.729 1.00 93.31 72 ALA A N 1
ATOM 600 C CA . ALA A 1 72 ? -4.506 -9.130 2.678 1.00 93.31 72 ALA A CA 1
ATOM 601 C C . ALA A 1 72 ? -3.292 -8.384 2.114 1.00 93.31 72 ALA A C 1
ATOM 603 O O . ALA A 1 72 ? -2.532 -7.829 2.906 1.00 93.31 72 ALA A O 1
ATOM 604 N N . ALA A 1 73 ? -3.072 -8.415 0.801 1.00 95.12 73 ALA A N 1
ATOM 605 C CA . ALA A 1 73 ? -1.941 -7.784 0.133 1.00 95.12 73 ALA A CA 1
ATOM 606 C C . ALA A 1 73 ? -2.199 -7.734 -1.373 1.00 95.12 73 ALA A C 1
ATOM 608 O O . ALA A 1 73 ? -2.519 -8.756 -1.983 1.00 95.12 73 ALA A O 1
ATOM 609 N N . PHE A 1 74 ? -2.034 -6.557 -1.970 1.00 93.25 74 PHE A N 1
ATOM 610 C CA . PHE A 1 74 ? -2.394 -6.340 -3.361 1.00 93.25 74 PHE A CA 1
ATOM 611 C C . PHE A 1 74 ? -1.574 -5.250 -4.057 1.00 93.25 74 PHE A C 1
ATOM 613 O O . PHE A 1 74 ? -1.007 -4.352 -3.433 1.00 93.25 74 PHE A O 1
ATOM 620 N N . GLY A 1 75 ? -1.516 -5.328 -5.383 1.00 89.56 75 GLY A N 1
ATOM 621 C CA . GLY A 1 75 ? -1.021 -4.291 -6.276 1.00 89.56 75 GLY A CA 1
ATOM 622 C C . GLY A 1 75 ? -2.145 -3.443 -6.880 1.00 89.56 75 GLY A C 1
ATOM 623 O O . GLY A 1 75 ? -3.311 -3.519 -6.498 1.00 89.56 75 GLY A O 1
ATOM 624 N N . TRP A 1 76 ? -1.790 -2.610 -7.860 1.00 85.38 76 TRP A N 1
ATOM 625 C CA . TRP A 1 76 ? -2.745 -1.732 -8.548 1.00 85.38 76 TRP A CA 1
ATOM 626 C C . TRP A 1 76 ? -3.848 -2.482 -9.308 1.00 85.38 76 TRP A C 1
ATOM 628 O O . TRP A 1 76 ? -4.959 -1.972 -9.413 1.00 85.38 76 TRP A O 1
ATOM 638 N N . SER A 1 77 ? -3.566 -3.693 -9.794 1.00 83.06 77 SER A N 1
ATOM 639 C CA . SER A 1 77 ? -4.520 -4.563 -10.498 1.00 83.06 77 SER A CA 1
ATOM 640 C C . SER A 1 77 ? -5.739 -4.935 -9.658 1.00 83.06 77 SER A C 1
ATOM 642 O O . SER A 1 77 ? -6.816 -5.130 -10.215 1.00 83.06 77 SER A O 1
ATOM 644 N N . TYR A 1 78 ? -5.590 -4.986 -8.335 1.00 87.12 78 TYR A N 1
ATOM 645 C CA . TYR A 1 78 ? -6.674 -5.310 -7.410 1.00 87.12 78 TYR A CA 1
ATOM 646 C C . TYR A 1 78 ? -7.624 -4.135 -7.153 1.00 87.12 78 TYR A C 1
ATOM 648 O O . TYR A 1 78 ? -8.779 -4.317 -6.770 1.00 87.12 78 TYR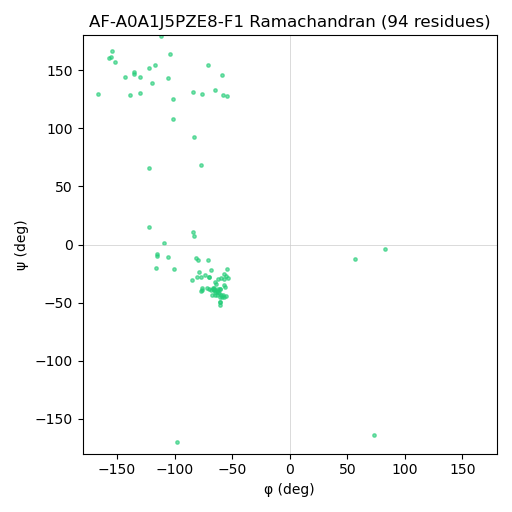 A O 1
ATOM 656 N N . LEU A 1 79 ? -7.150 -2.905 -7.360 1.00 84.94 79 LEU A N 1
ATOM 657 C CA . LEU A 1 79 ? -7.922 -1.703 -7.080 1.00 84.94 79 LEU A CA 1
ATOM 658 C C . LEU A 1 79 ? -8.860 -1.390 -8.250 1.00 84.94 79 LEU A C 1
ATOM 660 O O . LEU A 1 79 ? -8.513 -0.655 -9.175 1.00 84.94 79 LEU A O 1
ATOM 664 N N . ALA A 1 80 ? -10.093 -1.896 -8.179 1.00 74.56 80 ALA A N 1
ATOM 665 C CA . ALA A 1 80 ? -11.146 -1.581 -9.151 1.00 74.56 80 ALA A CA 1
ATOM 666 C C . ALA A 1 80 ? -11.425 -0.066 -9.251 1.00 74.56 80 ALA A C 1
ATOM 668 O O . ALA A 1 80 ? -11.788 0.442 -10.313 1.00 74.56 80 ALA A O 1
ATOM 669 N N . GLU A 1 81 ? -11.219 0.660 -8.151 1.00 71.25 81 GLU A N 1
ATOM 670 C CA . GLU A 1 81 ? -11.424 2.106 -8.042 1.00 71.25 81 GLU A CA 1
ATOM 671 C C . GLU A 1 81 ? -10.270 2.945 -8.616 1.00 71.25 81 GLU A C 1
ATOM 673 O O . GLU A 1 81 ? -10.466 4.137 -8.862 1.00 71.25 81 GLU A O 1
ATOM 678 N N . ALA A 1 82 ? -9.103 2.344 -8.892 1.00 70.56 82 ALA A N 1
ATOM 679 C CA . ALA A 1 82 ? -7.929 3.024 -9.451 1.00 70.56 82 ALA A CA 1
ATOM 680 C C . ALA A 1 82 ? -8.081 3.281 -10.966 1.00 70.56 82 ALA A C 1
ATOM 682 O O . ALA A 1 82 ? -7.419 2.686 -11.827 1.00 70.56 82 ALA A O 1
ATOM 683 N N . LYS A 1 83 ? -9.011 4.178 -11.309 1.00 74.12 83 LYS A N 1
ATOM 684 C CA . LYS A 1 83 ? -9.431 4.479 -12.686 1.00 74.12 83 LYS A CA 1
ATOM 685 C C . LYS A 1 83 ? -8.373 5.223 -13.502 1.00 74.12 83 LYS A C 1
ATOM 687 O O . LYS A 1 83 ? -8.405 5.165 -14.733 1.00 74.12 83 LYS A O 1
ATOM 692 N N . LEU A 1 84 ? -7.492 6.014 -12.891 1.00 68.25 84 LEU A N 1
ATOM 693 C CA . LEU A 1 84 ? -6.391 6.688 -13.597 1.00 68.25 84 LEU A CA 1
ATOM 694 C C . LEU A 1 84 ? -5.255 5.709 -13.921 1.00 68.25 84 LEU A C 1
ATOM 696 O O . LEU A 1 84 ? -4.717 5.780 -15.027 1.00 68.25 84 LEU A O 1
ATOM 700 N N . TRP A 1 85 ? -4.933 4.780 -13.015 1.00 66.00 85 TRP A N 1
ATOM 701 C CA . TRP A 1 85 ? -3.949 3.727 -13.247 1.00 66.00 85 TRP A CA 1
ATOM 702 C C . TRP A 1 85 ? -4.377 2.845 -14.417 1.00 66.00 85 TRP A C 1
ATOM 704 O O . TRP A 1 85 ? -3.621 2.732 -15.378 1.00 66.00 85 TRP A O 1
ATOM 714 N N . GLN A 1 86 ? -5.608 2.318 -14.395 1.00 67.75 86 GLN A N 1
ATOM 715 C CA . GLN A 1 86 ? -6.145 1.472 -15.473 1.00 67.75 86 GLN A CA 1
ATOM 716 C C . GLN A 1 86 ? -6.085 2.166 -16.842 1.00 67.75 86 GLN A C 1
ATOM 718 O O . GLN A 1 86 ? -5.661 1.579 -17.838 1.00 67.75 86 GLN A O 1
ATOM 723 N N . ARG A 1 87 ? -6.474 3.448 -16.902 1.00 69.81 87 ARG A N 1
ATOM 724 C CA . ARG A 1 87 ? -6.449 4.226 -18.151 1.00 69.81 87 ARG A CA 1
ATOM 725 C C . ARG A 1 87 ? -5.033 4.437 -18.685 1.00 69.81 87 ARG A C 1
ATOM 727 O O . ARG A 1 87 ? -4.831 4.407 -19.895 1.00 69.81 87 ARG A O 1
ATOM 734 N N . ARG A 1 88 ? -4.055 4.680 -17.810 1.00 67.25 88 ARG A N 1
ATOM 735 C CA . ARG A 1 88 ? -2.672 4.968 -18.221 1.00 67.25 88 ARG A CA 1
ATOM 736 C C . ARG A 1 88 ? -1.845 3.709 -18.467 1.00 67.25 88 ARG A C 1
ATOM 738 O O . ARG A 1 88 ? -0.992 3.738 -19.348 1.00 67.25 88 ARG A O 1
ATOM 745 N N . SER A 1 89 ? -2.125 2.608 -17.771 1.00 63.53 89 SER A N 1
ATOM 746 C CA . SER A 1 89 ? -1.492 1.312 -18.031 1.00 63.53 89 SER A CA 1
ATOM 747 C C . SER A 1 89 ? -1.890 0.748 -19.398 1.00 63.53 89 SER A C 1
ATOM 749 O O . SER A 1 89 ? -1.024 0.248 -20.109 1.00 63.53 89 SER A O 1
ATOM 751 N N . CYS A 1 90 ? -3.146 0.928 -19.829 1.00 58.03 90 CYS A N 1
ATOM 752 C CA . CYS A 1 90 ? -3.578 0.571 -21.187 1.00 58.03 90 CYS A CA 1
ATOM 753 C C . CYS A 1 90 ? -2.814 1.350 -22.273 1.00 58.03 90 CYS A C 1
ATOM 755 O O . CYS A 1 90 ? -2.447 0.773 -23.291 1.00 58.03 90 CYS A O 1
ATOM 757 N N . ASN A 1 91 ? -2.516 2.634 -22.046 1.00 51.91 91 ASN A N 1
ATOM 758 C CA . ASN A 1 91 ? -1.705 3.423 -22.980 1.00 51.91 91 ASN A CA 1
ATOM 759 C C . ASN A 1 91 ? -0.214 3.052 -22.945 1.00 51.91 91 ASN A C 1
ATOM 761 O O . ASN A 1 91 ? 0.469 3.231 -23.946 1.00 51.91 91 ASN A O 1
ATOM 765 N N . ALA A 1 92 ? 0.292 2.537 -21.821 1.00 48.03 92 ALA A N 1
ATOM 766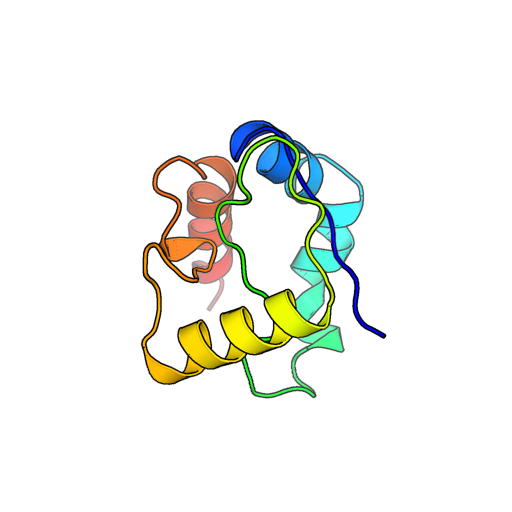 C CA . ALA A 1 92 ? 1.676 2.081 -21.702 1.00 48.03 92 ALA A CA 1
ATOM 767 C C . ALA A 1 92 ? 1.914 0.711 -22.368 1.00 48.03 92 ALA A C 1
ATOM 769 O O . ALA A 1 92 ? 3.021 0.466 -22.828 1.00 48.03 92 ALA A O 1
ATOM 770 N N . MET A 1 93 ? 0.893 -0.155 -22.464 1.00 38.81 93 MET A N 1
ATOM 771 C CA . MET A 1 93 ? 0.983 -1.419 -23.218 1.00 38.81 93 MET A CA 1
ATOM 772 C C . MET A 1 93 ? 0.783 -1.258 -24.733 1.00 38.81 93 MET A C 1
ATOM 774 O O . MET A 1 93 ? 1.034 -2.194 -25.478 1.00 38.81 93 MET A O 1
ATOM 778 N N . ALA A 1 94 ? 0.324 -0.097 -25.208 1.00 28.59 94 ALA A N 1
ATOM 779 C CA . ALA A 1 94 ? 0.112 0.161 -26.637 1.00 28.59 94 ALA A CA 1
ATOM 780 C C . ALA A 1 94 ? 1.391 0.604 -27.381 1.00 28.59 94 ALA A C 1
ATOM 782 O O . ALA A 1 94 ? 1.313 1.070 -28.516 1.00 28.59 94 ALA A O 1
ATOM 783 N N . ALA A 1 95 ? 2.553 0.488 -26.736 1.00 29.97 95 ALA A N 1
ATOM 784 C CA . ALA A 1 95 ? 3.863 0.762 -27.309 1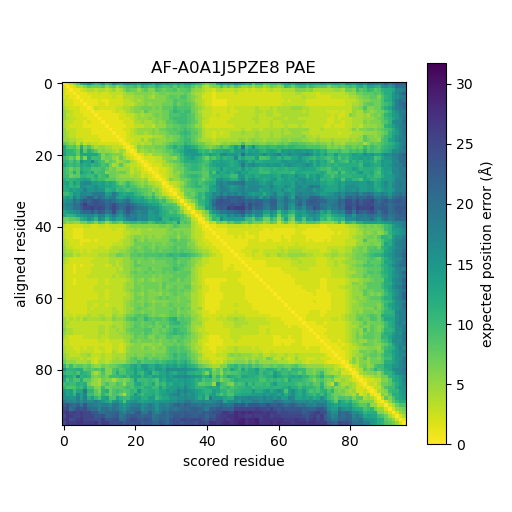.00 29.97 95 ALA A CA 1
ATOM 785 C C . ALA A 1 95 ? 4.743 -0.495 -27.208 1.00 29.97 95 ALA A C 1
ATOM 787 O O . ALA A 1 95 ? 5.729 -0.513 -26.476 1.00 29.97 95 ALA A O 1
ATOM 788 N N . GLU A 1 96 ? 4.347 -1.542 -27.928 1.00 30.02 96 GLU A N 1
ATOM 789 C CA . GLU A 1 96 ? 5.242 -2.596 -28.425 1.00 30.02 96 GLU A CA 1
ATOM 790 C C . GLU A 1 96 ? 5.197 -2.602 -29.955 1.00 30.02 96 GLU A C 1
ATOM 792 O O . GLU A 1 96 ? 4.080 -2.466 -30.514 1.00 30.02 96 GLU A O 1
#

pLDDT: mean 77.89, std 17.68, range [28.59, 96.12]

Foldseek 3Di:
DDDDDDDPDPVVVLCPCCVDPVVVVVVCCCVVCVVPPADPDKDADDDPPDDDDVVLVVVLRVVCRVPNADNSIYDPVPPPVSVVCVVVVVVVVVPD

Radius of gyration: 13.91 Å; Cα contacts (8 Å, |Δi|>4): 72; chains: 1; bounding box: 29×31×43 Å

Organism: NCBI:txid410659

InterPro domains:
  IPR011008 Dimeric alpha-beta barrel [SSF54909] (3-53)
  IPR021708 Domain of unknown function DUF3291 [PF11695] (2-86)

Solvent-accessible surface area (backbone atoms only — not comparable to full-atom values): 6181 Å² total; per-residue (Å²): 139,87,86,86,88,87,70,98,43,70,65,62,47,50,47,48,45,66,74,40,77,54,28,64,56,58,73,47,33,64,83,73,48,69,86,58,89,58,91,88,70,66,45,60,84,72,60,90,93,60,81,86,52,72,68,59,52,50,54,30,39,52,47,26,71,75,69,42,68,45,89,75,12,22,52,74,89,66,42,84,81,46,59,68,58,58,60,51,52,57,60,62,66,71,72,121

Secondary structure (DSSP, 8-state):
-------S-HHHHHHHHHHSTHHHHHHTHHHHHTTT-S----B-PPPTT----HHHHHHHHHHHHHH-SBTTBB-GGG-TT-HHHHHHHHHHTT--

Sequence (96 aa):
MSNLTVWESVATLEEFVWNTVHRAFYERRAEWFEVLGKMHFVMWWVPVGHQPTLDEGLERLELLRANGDSDAAFGWSYLAEAKLWQRRSCNAMAAE